Protein AF-A0A1E3IQL4-F1 (afdb_monomer)

Organism: NCBI:txid1295528

Sequence (149 aa):
MRPSTSYDANGFAEYESAPEAIETWEKVAMIFAGPLAALQGKIVPKCFGAGSGVMYASRERGRRDVYLWVLERVDDDVVANRY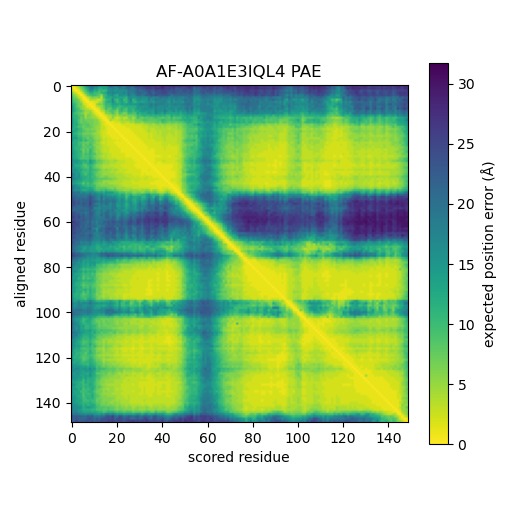LFRSLHNVRVLHYRHLLCYHVSRRADGNLCLVDFEEARFVPPGEDGDEDLEMEMRDLESTLGLEGR

pLDDT: mean 71.63, std 20.53, range [26.75, 95.81]

Structure (mmCIF, N/CA/C/O backbone):
data_AF-A0A1E3IQL4-F1
#
_entry.id   AF-A0A1E3IQL4-F1
#
loop_
_atom_site.group_PDB
_atom_site.id
_atom_site.type_symbol
_atom_site.label_atom_id
_atom_site.label_alt_id
_atom_site.label_comp_id
_atom_site.label_asym_id
_atom_site.label_entity_id
_atom_site.label_seq_id
_atom_site.pdbx_PDB_ins_code
_atom_site.Cartn_x
_atom_site.Cartn_y
_atom_site.Cartn_z
_atom_site.occupancy
_atom_site.B_iso_or_equiv
_atom_site.auth_seq_id
_atom_site.auth_comp_id
_atom_site.auth_asym_id
_atom_site.auth_atom_id
_atom_site.pdbx_PDB_model_num
ATOM 1 N N . MET A 1 1 ? 17.192 12.719 -9.010 1.00 26.75 1 MET A N 1
ATOM 2 C CA . MET A 1 1 ? 16.262 13.342 -9.973 1.00 26.75 1 MET A CA 1
ATOM 3 C C . MET A 1 1 ? 14.893 12.791 -9.607 1.00 26.75 1 MET A C 1
ATOM 5 O O . MET A 1 1 ? 14.798 11.578 -9.482 1.00 26.75 1 MET A O 1
ATOM 9 N N . ARG A 1 2 ? 13.929 13.639 -9.226 1.00 33.44 2 ARG A N 1
ATOM 10 C CA . ARG A 1 2 ? 12.571 13.165 -8.904 1.00 33.44 2 ARG A CA 1
ATOM 11 C C . ARG A 1 2 ? 11.912 12.753 -10.227 1.00 33.44 2 ARG A C 1
ATOM 13 O O . ARG A 1 2 ? 12.066 13.538 -11.162 1.00 33.44 2 ARG A O 1
ATOM 20 N N . PRO A 1 3 ? 11.237 11.596 -10.322 1.00 37.03 3 PRO A N 1
ATOM 21 C CA . PRO A 1 3 ? 10.277 11.392 -11.397 1.00 37.03 3 PRO A CA 1
ATOM 22 C C . PRO A 1 3 ? 9.241 12.516 -11.270 1.00 37.03 3 PRO A C 1
ATOM 24 O O . PRO A 1 3 ? 8.712 12.749 -10.181 1.00 37.03 3 PRO A O 1
ATOM 27 N N . SER A 1 4 ? 9.053 13.313 -12.313 1.00 36.28 4 SER A N 1
ATOM 28 C CA . SER A 1 4 ? 8.049 14.377 -12.348 1.00 36.28 4 SER A CA 1
ATOM 29 C C . SER A 1 4 ? 6.721 13.741 -12.730 1.00 36.28 4 SER A C 1
ATOM 31 O O . SER A 1 4 ? 6.263 13.827 -13.862 1.00 36.28 4 SER A O 1
ATOM 33 N N . THR A 1 5 ? 6.089 13.067 -11.777 1.00 46.62 5 THR A N 1
ATOM 34 C CA . THR A 1 5 ? 4.769 12.488 -12.009 1.00 46.62 5 THR A CA 1
ATOM 35 C C . THR A 1 5 ? 3.750 13.630 -12.036 1.00 46.62 5 THR A C 1
ATOM 37 O O . THR A 1 5 ? 3.338 14.140 -10.993 1.00 46.62 5 THR A O 1
ATOM 40 N N . SER A 1 6 ? 3.389 14.113 -13.229 1.00 48.41 6 SER A N 1
ATOM 41 C CA . SER A 1 6 ? 2.174 14.911 -13.407 1.00 48.41 6 SER A CA 1
ATOM 42 C C . SER A 1 6 ? 0.986 13.970 -13.526 1.00 48.41 6 SER A C 1
ATOM 44 O O . SER A 1 6 ? 1.073 12.915 -14.14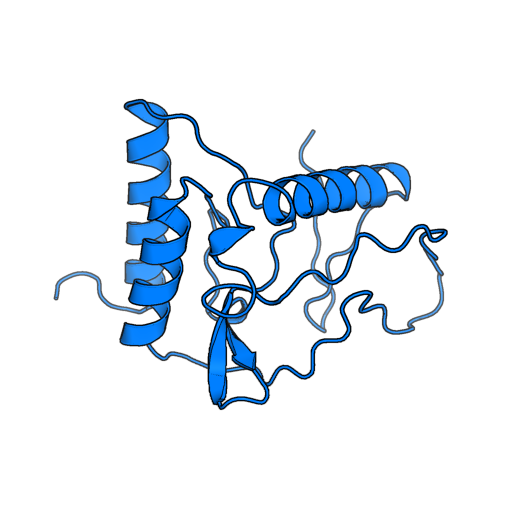8 1.00 48.41 6 SER A O 1
ATOM 46 N N . TYR A 1 7 ? -0.130 14.349 -12.915 1.00 47.28 7 TYR A N 1
ATOM 47 C CA . TYR A 1 7 ? -1.389 13.642 -13.096 1.00 47.28 7 TYR A CA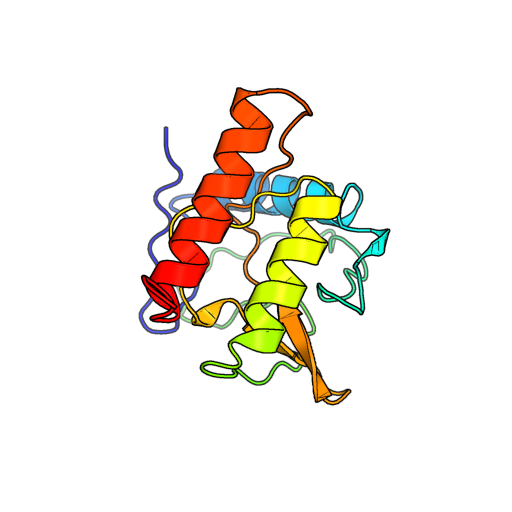 1
ATOM 48 C C . TYR A 1 7 ? -2.189 14.352 -14.185 1.00 47.28 7 TYR A C 1
ATOM 50 O O . TYR A 1 7 ? -2.334 15.579 -14.147 1.00 47.28 7 TYR A O 1
ATOM 58 N N . ASP A 1 8 ? -2.701 13.603 -15.161 1.00 48.56 8 ASP A N 1
ATOM 59 C CA . ASP A 1 8 ? -3.609 14.172 -16.154 1.00 48.56 8 ASP A CA 1
ATOM 60 C C . ASP A 1 8 ? -4.956 14.563 -15.505 1.00 48.56 8 ASP A C 1
ATOM 62 O O . ASP A 1 8 ? -5.240 14.267 -14.342 1.00 48.56 8 ASP A O 1
ATOM 66 N N . ALA A 1 9 ? -5.835 15.226 -16.263 1.00 39.31 9 ALA A N 1
ATOM 67 C CA . ALA A 1 9 ? -7.154 15.638 -15.767 1.00 39.31 9 ALA A CA 1
ATOM 68 C C . ALA A 1 9 ? -8.059 14.467 -15.318 1.00 39.31 9 ALA A C 1
ATOM 70 O O . ALA A 1 9 ? -9.121 14.706 -14.744 1.00 39.31 9 ALA A O 1
ATOM 71 N N . ASN A 1 10 ? -7.663 13.222 -15.590 1.00 40.00 10 ASN A N 1
ATOM 72 C CA . ASN A 1 10 ? -8.367 12.008 -15.201 1.00 40.00 10 ASN A CA 1
ATOM 73 C C . ASN A 1 10 ? -7.664 11.262 -14.050 1.00 40.00 10 ASN A C 1
ATOM 75 O O . ASN A 1 10 ? -8.161 10.218 -13.635 1.00 40.00 10 ASN A O 1
ATOM 79 N N . GLY A 1 11 ? -6.553 11.793 -13.524 1.00 42.84 11 GLY A N 1
ATOM 80 C CA . GLY A 1 11 ? -5.797 11.202 -12.422 1.00 42.84 11 GLY A CA 1
ATOM 81 C C . GLY A 1 11 ? -4.784 10.135 -12.841 1.00 42.84 11 GLY A C 1
ATOM 82 O O . GLY A 1 11 ? -4.360 9.368 -11.987 1.00 42.84 11 GLY A O 1
ATOM 83 N N . PHE A 1 12 ? -4.386 10.061 -14.116 1.00 51.44 12 PHE A N 1
ATOM 84 C CA . PHE A 1 12 ? -3.355 9.114 -14.559 1.00 51.44 12 PHE A CA 1
ATOM 85 C C . PHE A 1 12 ? -1.950 9.696 -14.424 1.00 51.44 12 PHE A C 1
ATOM 87 O O . PHE A 1 12 ? -1.718 10.838 -14.817 1.00 51.44 12 PHE A O 1
ATOM 94 N N . ALA A 1 13 ? -1.012 8.876 -13.944 1.00 53.88 13 ALA A N 1
ATOM 95 C CA . ALA A 1 13 ? 0.405 9.209 -13.889 1.00 53.88 13 ALA A CA 1
ATOM 96 C C . ALA A 1 13 ? 1.000 9.354 -15.301 1.00 53.88 13 ALA A C 1
ATOM 98 O O . ALA A 1 13 ? 0.980 8.423 -16.114 1.00 53.88 13 ALA A O 1
ATOM 99 N N . GLU A 1 14 ? 1.556 10.527 -15.584 1.00 57.41 14 GLU A N 1
ATOM 100 C CA . GLU A 1 14 ? 2.369 10.790 -16.763 1.00 57.41 14 GLU A CA 1
ATOM 101 C C . GLU A 1 14 ? 3.852 10.608 -16.415 1.00 57.41 14 GLU A C 1
ATOM 103 O O . GLU A 1 14 ? 4.327 11.073 -15.381 1.00 57.41 14 GLU A O 1
ATOM 108 N N . TYR A 1 15 ? 4.582 9.933 -17.304 1.00 64.88 15 TYR A N 1
ATOM 109 C CA . TYR A 1 15 ? 6.033 9.769 -17.218 1.00 64.88 15 TYR A CA 1
ATOM 110 C C . TYR A 1 15 ? 6.690 10.492 -18.390 1.00 64.88 15 TYR A C 1
ATOM 112 O O . TYR A 1 15 ? 6.202 10.413 -19.524 1.00 64.88 15 TYR A O 1
ATOM 120 N N . GLU A 1 16 ? 7.823 11.150 -18.149 1.00 65.62 16 GLU A N 1
ATOM 121 C CA . GLU A 1 16 ? 8.549 11.889 -19.186 1.00 65.62 16 GLU A CA 1
ATOM 122 C C . GLU A 1 16 ? 9.191 10.940 -20.207 1.00 65.62 16 GLU A C 1
ATOM 124 O O . GLU A 1 16 ? 9.434 11.316 -21.360 1.00 65.62 16 GLU A O 1
ATOM 129 N N . SER A 1 17 ? 9.467 9.693 -19.807 1.00 69.31 17 SER A N 1
ATOM 130 C CA . SER A 1 17 ? 10.122 8.708 -20.665 1.00 69.31 17 SER A CA 1
ATOM 131 C C . SER A 1 17 ? 9.696 7.258 -20.400 1.00 69.31 17 SER A C 1
ATOM 133 O O . SER A 1 17 ? 9.272 6.884 -19.310 1.00 69.31 17 SER A O 1
ATOM 135 N N . ALA A 1 18 ? 9.857 6.395 -21.410 1.00 69.69 18 ALA A N 1
ATOM 136 C CA . ALA A 1 18 ? 9.602 4.960 -21.262 1.00 69.69 18 ALA A CA 1
ATOM 137 C C . ALA A 1 18 ? 10.521 4.267 -20.227 1.00 69.69 18 ALA A C 1
ATOM 139 O O . ALA A 1 18 ? 10.009 3.437 -19.480 1.00 69.69 18 ALA A O 1
ATOM 140 N N . PRO A 1 19 ? 11.833 4.580 -20.126 1.00 75.31 19 PRO A N 1
ATOM 141 C CA . PRO A 1 19 ? 12.680 4.033 -19.063 1.00 75.31 19 PRO A CA 1
ATOM 142 C C . PRO A 1 19 ? 12.186 4.362 -17.651 1.00 75.31 19 PRO A C 1
ATOM 144 O O . PRO A 1 19 ? 12.177 3.484 -16.797 1.00 75.31 19 PRO A O 1
ATOM 147 N N . GLU A 1 20 ? 11.728 5.593 -17.419 1.00 71.75 20 GLU A N 1
ATOM 148 C CA . GLU A 1 20 ? 11.168 6.023 -16.131 1.00 71.75 20 GLU A CA 1
ATOM 149 C C . GLU A 1 20 ? 9.884 5.256 -15.777 1.00 71.75 20 GLU A C 1
ATOM 151 O O . GLU A 1 20 ? 9.718 4.798 -14.644 1.00 71.75 20 GLU A O 1
ATOM 156 N N . ALA A 1 21 ? 9.003 5.055 -16.761 1.00 71.25 21 ALA A N 1
ATOM 157 C CA . ALA A 1 21 ? 7.795 4.254 -16.587 1.00 71.25 21 ALA A CA 1
ATOM 158 C C . ALA A 1 21 ? 8.122 2.785 -16.260 1.00 71.25 21 ALA A C 1
ATOM 160 O O . ALA A 1 21 ? 7.502 2.193 -15.379 1.00 71.25 21 ALA A O 1
ATOM 161 N N . ILE A 1 22 ? 9.120 2.200 -16.938 1.00 74.19 22 ILE A N 1
ATOM 162 C CA . ILE A 1 22 ? 9.580 0.827 -16.675 1.00 74.19 22 ILE A CA 1
ATOM 163 C C . ILE A 1 22 ? 10.155 0.719 -15.263 1.00 74.19 22 ILE A C 1
ATOM 165 O O . ILE A 1 22 ? 9.738 -0.161 -14.516 1.00 74.19 22 ILE A O 1
ATOM 169 N N . GLU A 1 23 ? 11.056 1.622 -14.874 1.00 78.88 23 GLU A N 1
ATOM 170 C CA . GLU A 1 23 ? 11.670 1.614 -13.543 1.00 78.88 23 GLU A CA 1
ATOM 171 C C . GLU A 1 23 ? 10.612 1.746 -12.437 1.00 78.88 23 GLU A C 1
ATOM 173 O O . GLU A 1 23 ? 10.657 1.032 -11.434 1.00 78.88 23 GLU A O 1
ATOM 178 N N . THR A 1 24 ? 9.637 2.638 -12.622 1.00 76.38 24 THR A N 1
ATOM 179 C CA . THR A 1 24 ? 8.533 2.814 -11.670 1.00 76.38 24 THR A CA 1
ATOM 180 C C . THR A 1 24 ? 7.691 1.547 -11.570 1.00 76.38 24 THR A C 1
ATOM 182 O O . THR A 1 24 ? 7.428 1.057 -10.474 1.00 76.38 24 THR A O 1
ATOM 185 N N . TRP A 1 25 ? 7.332 0.947 -12.703 1.00 77.00 25 TRP A N 1
ATOM 186 C CA . TRP A 1 25 ? 6.575 -0.299 -12.717 1.00 77.00 25 TRP A CA 1
ATOM 187 C C . TRP A 1 25 ? 7.333 -1.467 -12.073 1.00 77.00 25 TRP A C 1
ATOM 189 O O . TRP A 1 25 ? 6.745 -2.222 -11.302 1.00 77.00 25 TRP A O 1
ATOM 199 N N . GLU A 1 26 ? 8.636 -1.608 -12.330 1.00 79.56 26 GLU A N 1
ATOM 200 C CA . GLU A 1 26 ? 9.469 -2.641 -11.707 1.00 79.56 26 GLU A CA 1
ATOM 201 C C . GLU A 1 26 ? 9.522 -2.469 -10.183 1.00 79.56 26 GLU A C 1
ATOM 203 O O . GLU A 1 26 ? 9.392 -3.452 -9.448 1.00 79.56 26 GLU A O 1
ATOM 208 N N . LYS A 1 27 ? 9.628 -1.226 -9.689 1.00 82.62 27 LYS A N 1
ATOM 209 C CA . LYS A 1 27 ? 9.546 -0.922 -8.250 1.00 82.62 27 LYS A CA 1
ATOM 210 C C . LYS A 1 27 ? 8.209 -1.362 -7.659 1.00 82.62 27 LYS A C 1
ATOM 212 O O . LYS A 1 27 ? 8.200 -2.078 -6.655 1.00 82.62 27 LYS A O 1
ATOM 217 N N . VAL A 1 28 ? 7.094 -1.004 -8.298 1.00 82.56 28 VAL A N 1
ATOM 218 C CA . VAL A 1 28 ? 5.751 -1.413 -7.857 1.00 82.56 28 VAL A CA 1
ATOM 219 C C . VAL A 1 28 ? 5.628 -2.938 -7.852 1.00 82.56 28 VAL A C 1
ATOM 221 O O . VAL A 1 28 ? 5.204 -3.525 -6.855 1.00 82.56 28 VAL A O 1
ATOM 224 N N . ALA A 1 29 ? 6.064 -3.606 -8.922 1.00 81.75 29 ALA A N 1
ATOM 225 C CA . ALA A 1 29 ? 6.025 -5.061 -9.030 1.00 81.75 29 ALA A CA 1
ATOM 226 C C . ALA A 1 29 ? 6.814 -5.746 -7.900 1.00 81.75 29 ALA A C 1
ATOM 228 O O . ALA A 1 29 ? 6.321 -6.709 -7.306 1.00 81.75 29 ALA A O 1
ATOM 229 N N . MET A 1 30 ? 7.993 -5.225 -7.547 1.00 85.50 30 MET A N 1
ATOM 230 C CA . MET A 1 30 ? 8.806 -5.739 -6.439 1.00 85.50 30 MET A CA 1
ATOM 231 C C . MET A 1 30 ? 8.123 -5.571 -5.079 1.00 85.50 30 MET A C 1
ATOM 233 O O . MET A 1 30 ? 8.178 -6.478 -4.246 1.00 85.50 30 MET A O 1
ATOM 237 N N . ILE A 1 31 ? 7.436 -4.452 -4.855 1.00 87.25 31 ILE A N 1
ATOM 238 C CA . ILE A 1 31 ? 6.674 -4.218 -3.623 1.00 87.25 31 ILE A CA 1
ATOM 239 C C . ILE A 1 31 ? 5.483 -5.189 -3.529 1.00 87.25 31 ILE A C 1
ATOM 241 O O . ILE A 1 31 ? 5.246 -5.779 -2.470 1.00 87.25 31 ILE A O 1
ATOM 245 N N . PHE A 1 32 ? 4.781 -5.431 -4.644 1.00 86.06 32 PHE A N 1
ATOM 246 C CA . PHE A 1 32 ? 3.679 -6.396 -4.726 1.00 86.06 32 PHE A CA 1
ATOM 247 C C . PHE A 1 32 ? 4.120 -7.850 -4.530 1.00 86.06 32 PHE A C 1
ATOM 249 O O . PHE A 1 32 ? 3.413 -8.616 -3.870 1.00 86.06 32 PHE A O 1
ATOM 256 N N . ALA A 1 33 ? 5.269 -8.229 -5.090 1.00 84.81 33 ALA A N 1
ATOM 257 C CA . ALA A 1 33 ? 5.848 -9.562 -4.941 1.00 84.81 33 ALA A CA 1
ATOM 258 C C . ALA A 1 33 ? 6.500 -9.787 -3.564 1.00 84.81 33 ALA A C 1
ATOM 260 O O . ALA A 1 33 ? 6.651 -10.932 -3.141 1.00 84.81 33 ALA A O 1
ATOM 261 N N . GLY A 1 34 ? 6.887 -8.712 -2.873 1.00 89.25 34 GLY A N 1
ATOM 262 C CA . GLY A 1 34 ? 7.530 -8.750 -1.565 1.00 89.25 34 GLY A CA 1
ATOM 263 C C . GLY A 1 34 ? 6.584 -8.326 -0.433 1.00 89.25 34 GLY A C 1
ATOM 264 O O . GLY A 1 34 ? 5.673 -9.087 -0.099 1.00 89.25 34 GLY A O 1
ATOM 265 N N . PRO A 1 35 ? 6.784 -7.147 0.190 1.00 92.31 35 PRO A N 1
ATOM 266 C CA . PRO A 1 35 ? 6.055 -6.734 1.394 1.00 92.31 35 PRO A CA 1
ATOM 267 C C . PRO A 1 35 ? 4.524 -6.814 1.303 1.00 92.31 35 PRO A C 1
ATOM 269 O O . PRO A 1 35 ? 3.868 -7.167 2.283 1.00 92.31 35 PRO A O 1
ATOM 272 N N . LEU A 1 36 ? 3.932 -6.542 0.135 1.00 90.25 36 LEU A N 1
ATOM 273 C CA . LEU A 1 36 ? 2.474 -6.573 -0.021 1.00 90.25 36 LEU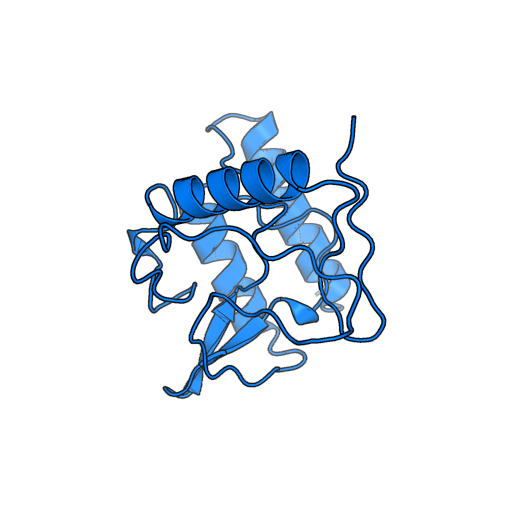 A CA 1
ATOM 274 C C . LEU A 1 36 ? 1.907 -7.959 -0.324 1.00 90.25 36 LEU A C 1
ATOM 276 O O . LEU A 1 36 ? 0.685 -8.104 -0.357 1.00 90.25 36 LEU A O 1
ATOM 280 N N . ALA A 1 37 ? 2.737 -8.985 -0.530 1.00 89.62 37 ALA A N 1
ATOM 281 C CA . ALA A 1 37 ? 2.272 -10.306 -0.955 1.00 89.62 37 ALA A CA 1
ATOM 282 C C . ALA A 1 37 ? 1.179 -10.872 -0.025 1.00 89.62 37 ALA A C 1
ATOM 284 O O . ALA A 1 37 ? 0.174 -11.406 -0.492 1.00 89.62 37 ALA A O 1
ATOM 285 N N . ALA A 1 38 ? 1.320 -10.680 1.292 1.00 90.81 38 ALA A N 1
ATOM 286 C CA . ALA A 1 38 ? 0.347 -11.131 2.293 1.00 90.81 38 ALA A CA 1
ATOM 287 C C . ALA A 1 38 ? -0.942 -10.281 2.357 1.00 90.81 38 ALA A C 1
ATOM 289 O O . ALA A 1 38 ? -1.947 -10.708 2.937 1.00 90.81 38 ALA A O 1
ATOM 290 N N . LEU A 1 39 ? -0.915 -9.080 1.778 1.00 91.50 39 LEU A N 1
ATOM 291 C CA . LEU A 1 39 ? -2.004 -8.103 1.791 1.00 91.50 39 LEU A CA 1
ATOM 292 C C . LEU A 1 39 ? -2.868 -8.141 0.523 1.00 91.50 39 LEU A C 1
ATOM 294 O O . LEU A 1 39 ? -3.961 -7.562 0.502 1.00 91.50 39 LEU A O 1
ATOM 298 N N . GLN A 1 40 ? -2.401 -8.837 -0.513 1.00 86.31 40 GLN A N 1
ATOM 299 C CA . GLN A 1 40 ? -3.095 -8.988 -1.785 1.00 86.31 40 GLN A CA 1
ATOM 300 C C . GLN A 1 40 ? -4.473 -9.648 -1.632 1.00 86.31 40 GLN A C 1
ATOM 302 O O . GLN A 1 40 ? -4.637 -10.709 -1.027 1.00 86.31 40 GLN A O 1
ATOM 307 N N . GLY A 1 41 ? -5.495 -9.019 -2.213 1.00 81.75 41 GLY A N 1
ATOM 308 C CA . GLY A 1 41 ? -6.890 -9.436 -2.075 1.00 81.75 41 GLY A CA 1
ATOM 309 C C . GLY A 1 41 ? -7.514 -9.086 -0.724 1.00 81.75 41 GLY A C 1
ATOM 310 O O . GLY A 1 41 ? -8.625 -9.535 -0.438 1.00 81.75 41 GLY A O 1
ATOM 311 N N . LYS A 1 42 ? -6.845 -8.266 0.099 1.00 87.75 42 LYS A N 1
ATOM 312 C CA . LYS A 1 42 ? -7.377 -7.729 1.363 1.00 87.75 42 LYS A CA 1
ATOM 313 C C . LYS A 1 42 ? -7.220 -6.216 1.418 1.00 87.75 42 LYS A C 1
ATOM 315 O O . LYS A 1 42 ? -8.199 -5.527 1.183 1.00 87.75 42 LYS A O 1
ATOM 320 N N . ILE A 1 43 ? -6.000 -5.741 1.648 1.00 89.94 43 ILE A N 1
ATOM 321 C CA . ILE A 1 43 ? -5.669 -4.317 1.798 1.00 89.94 43 ILE A CA 1
ATOM 322 C C . ILE A 1 43 ? -5.280 -3.713 0.456 1.00 89.94 43 ILE A C 1
ATOM 324 O O . ILE A 1 43 ? -5.558 -2.549 0.209 1.00 89.94 43 ILE A O 1
ATOM 328 N N . VAL A 1 44 ? -4.688 -4.520 -0.424 1.00 86.56 44 VAL A N 1
ATOM 329 C CA . VAL A 1 44 ? -4.349 -4.137 -1.797 1.00 86.56 44 VAL A CA 1
ATOM 330 C C . VAL A 1 44 ? -4.973 -5.133 -2.777 1.00 86.56 44 VAL A C 1
ATOM 332 O O . VAL A 1 44 ? -5.311 -6.258 -2.380 1.00 86.56 44 VAL A O 1
ATOM 335 N N . PRO A 1 45 ? -5.158 -4.772 -4.052 1.00 80.75 45 PRO A N 1
ATOM 336 C CA . PRO A 1 45 ? -5.609 -5.710 -5.072 1.00 80.75 45 PRO A CA 1
ATOM 337 C C . PRO A 1 45 ? -4.655 -6.911 -5.275 1.00 80.75 45 PRO A C 1
ATOM 339 O O . PRO A 1 45 ? -3.492 -6.879 -4.879 1.00 80.75 45 PRO A O 1
ATOM 342 N N . LYS A 1 46 ? -5.135 -8.011 -5.872 1.00 75.44 46 LYS A N 1
ATOM 343 C CA . LYS A 1 46 ? -4.303 -9.200 -6.180 1.00 75.44 46 LYS A CA 1
ATOM 344 C C . LYS A 1 46 ? -3.453 -9.031 -7.447 1.00 75.44 46 LYS A C 1
ATOM 346 O O . LYS A 1 46 ? -3.923 -9.260 -8.550 1.00 75.44 46 LYS A O 1
ATOM 351 N N . CYS A 1 47 ? -2.169 -8.744 -7.355 1.00 70.56 47 CYS A N 1
ATOM 352 C CA . CYS A 1 47 ? -1.335 -8.776 -8.554 1.00 70.56 47 CYS A CA 1
ATOM 353 C C . CYS A 1 47 ? -1.267 -10.209 -9.137 1.00 70.56 47 CYS A C 1
ATOM 355 O O . CYS A 1 47 ? -0.642 -11.097 -8.565 1.00 70.56 47 CYS A O 1
ATOM 357 N N . PHE A 1 48 ? -1.924 -10.447 -10.280 1.00 61.91 48 PHE A N 1
ATOM 358 C CA . PHE A 1 48 ? -1.941 -11.749 -10.970 1.00 61.91 48 PHE A CA 1
ATOM 359 C C . PHE A 1 48 ? -0.678 -12.011 -11.807 1.00 61.91 48 PHE A C 1
ATOM 361 O O . PHE A 1 48 ? -0.586 -13.023 -12.500 1.00 61.91 48 PHE A O 1
ATOM 368 N N . GLY A 1 49 ? 0.294 -11.106 -11.733 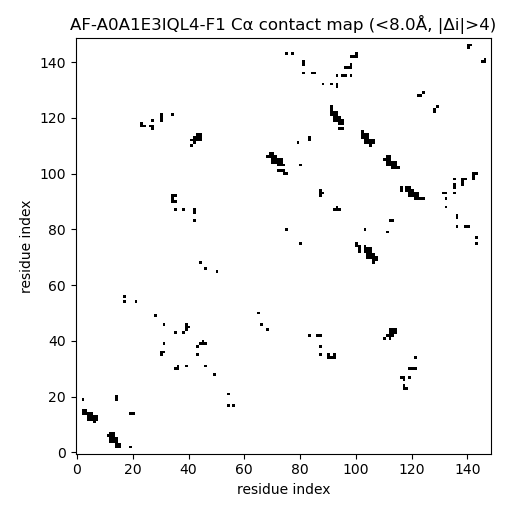1.00 52.09 49 GLY A N 1
ATOM 369 C CA . GLY A 1 49 ? 1.556 -11.173 -12.446 1.00 52.09 49 GLY A CA 1
ATOM 370 C C . GLY A 1 49 ? 1.938 -9.815 -13.016 1.00 52.09 49 GLY A C 1
ATOM 371 O O . GLY A 1 49 ? 1.088 -8.993 -13.354 1.00 52.09 49 GLY A O 1
ATOM 372 N N . ALA A 1 50 ? 3.241 -9.605 -13.143 1.00 51.78 50 ALA A N 1
ATOM 373 C CA . ALA A 1 50 ? 3.797 -8.522 -13.927 1.00 51.78 50 ALA A CA 1
ATOM 374 C C . ALA A 1 50 ? 3.688 -8.965 -15.395 1.00 51.78 50 ALA A C 1
ATOM 376 O O . ALA A 1 50 ? 4.404 -9.871 -15.822 1.00 51.78 50 ALA A O 1
ATOM 377 N N . GLY A 1 51 ? 2.720 -8.435 -16.147 1.00 44.16 51 GLY A N 1
ATOM 378 C CA . GLY A 1 51 ? 2.588 -8.789 -17.559 1.00 44.16 51 GLY A CA 1
ATOM 379 C C . GLY A 1 51 ? 3.905 -8.506 -18.284 1.00 44.16 51 GLY A C 1
ATOM 380 O O . GLY A 1 51 ? 4.338 -7.360 -18.331 1.00 44.16 51 GLY A O 1
ATOM 381 N N . SER A 1 52 ? 4.555 -9.530 -18.846 1.00 35.81 52 SER A N 1
ATOM 382 C CA . SER A 1 52 ? 5.686 -9.334 -19.754 1.00 35.81 52 SER A CA 1
ATOM 383 C C . SER A 1 52 ? 5.136 -8.753 -21.057 1.00 35.81 52 SER A C 1
ATOM 385 O O . SER A 1 52 ? 4.663 -9.487 -21.927 1.00 35.81 52 SER A O 1
ATOM 387 N N . GLY A 1 53 ? 5.115 -7.430 -21.165 1.00 36.72 53 GLY A N 1
ATOM 388 C CA . GLY A 1 53 ? 4.554 -6.722 -22.306 1.00 36.72 53 GLY A CA 1
ATOM 389 C C . GLY A 1 53 ? 5.297 -5.423 -22.573 1.00 36.72 53 GLY A C 1
ATOM 390 O O . GLY A 1 53 ? 5.816 -4.783 -21.664 1.00 36.72 53 GLY A O 1
ATOM 391 N N . VAL A 1 54 ? 5.357 -5.039 -23.845 1.00 33.16 54 VAL A N 1
ATOM 392 C CA . VAL A 1 54 ? 5.895 -3.746 -24.273 1.00 33.16 54 VAL A CA 1
ATOM 393 C C . VAL A 1 54 ? 4.978 -2.642 -23.740 1.00 33.16 54 VAL A C 1
ATOM 395 O O . VAL A 1 54 ? 3.786 -2.617 -24.051 1.00 33.16 54 VAL A O 1
ATOM 398 N N . MET A 1 55 ? 5.524 -1.720 -22.942 1.00 34.59 55 MET A N 1
ATOM 399 C CA . MET A 1 55 ? 4.793 -0.536 -22.494 1.00 34.59 55 MET A CA 1
ATOM 400 C C . MET A 1 55 ? 4.638 0.463 -23.652 1.00 34.59 55 MET A C 1
ATOM 402 O O . MET A 1 55 ? 5.496 1.282 -23.959 1.00 34.59 55 MET A O 1
ATOM 406 N N . TYR A 1 56 ? 3.473 0.368 -24.276 1.00 29.34 56 TYR A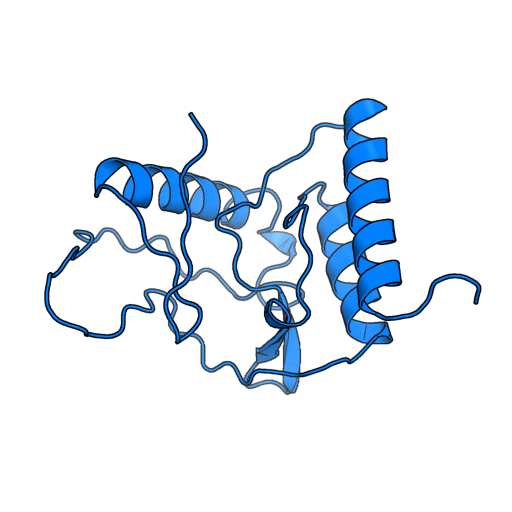 N 1
ATOM 407 C CA . TYR A 1 56 ? 2.781 1.284 -25.174 1.00 29.34 56 TYR A CA 1
ATOM 408 C C . TYR A 1 56 ? 3.164 2.754 -25.461 1.00 29.34 56 TYR A C 1
ATOM 410 O O . TYR A 1 56 ? 2.519 3.245 -26.357 1.00 29.34 56 TYR A O 1
ATOM 418 N N . ALA A 1 57 ? 3.911 3.574 -24.697 1.00 31.88 57 ALA A N 1
ATOM 419 C CA . ALA A 1 57 ? 3.771 5.075 -24.662 1.00 31.88 57 ALA A CA 1
ATOM 420 C C . ALA A 1 57 ? 3.220 5.750 -25.965 1.00 31.88 57 ALA A C 1
ATOM 422 O O . ALA A 1 57 ? 3.984 6.042 -26.882 1.00 31.88 57 ALA A O 1
ATOM 423 N N . SER A 1 58 ? 1.886 5.918 -26.114 1.00 30.83 58 SER A N 1
ATOM 424 C CA . SER A 1 58 ? 1.289 6.412 -27.373 1.00 30.83 58 SER A CA 1
ATOM 425 C C . SER A 1 58 ? 0.822 7.841 -27.205 1.00 30.83 58 SER A C 1
ATOM 427 O O . SER A 1 58 ? 0.114 8.156 -26.257 1.00 30.83 58 SER A O 1
ATOM 429 N N . ARG A 1 59 ? 1.144 8.670 -28.199 1.00 32.06 59 ARG A N 1
ATOM 430 C CA . ARG A 1 59 ? 0.669 10.053 -28.374 1.00 32.06 59 ARG A CA 1
ATOM 431 C C . ARG A 1 59 ? -0.850 10.198 -28.543 1.00 32.06 59 ARG A C 1
ATOM 433 O O . ARG A 1 59 ? -1.340 11.316 -28.662 1.00 32.06 59 ARG A O 1
ATOM 440 N N . GLU A 1 60 ? -1.588 9.097 -28.576 1.00 30.70 60 GLU A N 1
ATOM 441 C CA . GLU A 1 60 ? -3.041 9.085 -28.690 1.00 30.70 60 GLU A CA 1
ATOM 442 C C . GLU A 1 60 ? -3.659 8.778 -27.327 1.00 30.70 60 GLU A C 1
ATOM 444 O O . GLU A 1 60 ? -3.351 7.755 -26.713 1.00 30.70 60 GLU A O 1
ATOM 449 N N . ARG A 1 61 ? -4.515 9.701 -26.868 1.00 35.91 61 ARG A N 1
ATOM 450 C CA . ARG A 1 61 ? -5.370 9.596 -25.679 1.00 35.91 61 ARG A CA 1
ATOM 451 C C . ARG A 1 61 ? -6.129 8.267 -25.697 1.00 35.91 61 ARG A C 1
ATOM 453 O O . ARG A 1 61 ? -7.179 8.155 -26.325 1.00 35.91 61 ARG A O 1
ATOM 460 N N . GLY A 1 62 ? -5.600 7.271 -25.002 1.00 31.97 62 GLY A N 1
ATOM 461 C CA . GLY A 1 62 ? -6.196 5.950 -24.891 1.00 31.97 62 GLY A CA 1
ATOM 462 C C . GLY A 1 62 ? -5.762 5.296 -23.590 1.00 31.97 62 GLY A C 1
ATOM 463 O O . GLY A 1 62 ? -4.574 5.055 -23.395 1.00 31.97 62 GLY A O 1
ATOM 464 N N . ARG A 1 63 ? -6.755 5.054 -22.723 1.00 33.78 63 ARG A N 1
ATOM 465 C CA . ARG A 1 63 ? -6.716 4.316 -21.448 1.00 33.78 63 ARG A CA 1
ATOM 466 C C . ARG A 1 63 ? -5.612 3.264 -21.379 1.00 33.78 63 ARG A C 1
ATOM 468 O O . ARG A 1 63 ? -5.534 2.402 -22.257 1.00 33.78 63 ARG A O 1
ATOM 475 N N . ARG A 1 64 ? -4.854 3.263 -20.281 1.00 37.56 64 ARG A N 1
ATOM 476 C CA . ARG A 1 64 ? -3.960 2.158 -19.930 1.00 37.56 64 ARG A CA 1
ATOM 477 C C . ARG A 1 64 ? -4.025 1.842 -18.454 1.00 37.56 64 ARG A C 1
ATOM 479 O O . ARG A 1 64 ? -3.171 2.254 -17.686 1.00 37.56 64 ARG A O 1
ATOM 486 N N . ASP A 1 65 ? -4.991 1.002 -18.130 1.00 36.00 65 ASP A N 1
ATOM 487 C CA . ASP A 1 65 ? -4.920 0.172 -16.943 1.00 36.00 65 ASP A CA 1
ATOM 488 C C . ASP A 1 65 ? -4.334 -1.167 -17.401 1.00 36.00 65 ASP A C 1
ATOM 490 O O . ASP A 1 65 ? -5.010 -1.949 -18.072 1.00 36.00 65 ASP A O 1
ATOM 494 N N . VAL A 1 66 ? -3.075 -1.461 -17.063 1.00 35.62 66 VAL A N 1
ATOM 495 C CA . VAL A 1 66 ? -2.645 -2.869 -16.975 1.00 35.62 66 VAL A CA 1
ATOM 496 C C . VAL A 1 66 ? -2.746 -3.295 -15.524 1.00 35.62 66 VAL A C 1
ATOM 498 O O . VAL A 1 66 ? -1.807 -3.774 -14.903 1.00 35.62 66 VAL A O 1
ATOM 501 N N . TYR A 1 67 ? -3.955 -3.125 -15.009 1.00 44.34 67 TYR A N 1
ATOM 502 C CA . TYR A 1 67 ? -4.455 -3.877 -13.894 1.00 44.34 67 TYR A CA 1
ATOM 503 C C . TYR A 1 67 ? -5.934 -4.165 -14.170 1.00 44.34 67 TYR A C 1
ATOM 505 O O . TYR A 1 67 ? -6.739 -3.248 -14.304 1.00 44.34 67 TYR A O 1
ATOM 513 N N . LEU A 1 68 ? -6.306 -5.439 -14.316 1.00 39.66 68 LEU A N 1
ATOM 514 C CA . LEU A 1 68 ? -7.705 -5.849 -14.482 1.00 39.66 68 LEU A CA 1
ATOM 515 C C . LEU A 1 68 ? -8.434 -5.711 -13.134 1.00 39.66 68 LEU A C 1
ATOM 517 O O . LEU A 1 68 ? -8.733 -6.708 -12.479 1.00 39.66 68 LEU A O 1
ATOM 521 N N . TRP A 1 69 ? -8.692 -4.478 -12.698 1.00 53.09 69 TRP A N 1
ATOM 522 C CA . TRP A 1 69 ? -9.478 -4.196 -11.503 1.00 53.09 69 TRP A CA 1
ATOM 523 C C . TRP A 1 69 ? -10.790 -3.513 -11.869 1.00 53.09 69 TRP A C 1
ATOM 525 O O . TRP A 1 69 ? -10.804 -2.461 -12.498 1.00 53.09 69 TRP A O 1
ATOM 535 N N . VAL A 1 70 ? -11.911 -4.098 -11.443 1.00 52.38 70 VAL A N 1
ATOM 536 C CA . VAL A 1 70 ? -13.190 -3.381 -11.379 1.00 52.38 70 VAL A CA 1
ATOM 537 C C . VAL A 1 70 ? -13.236 -2.718 -10.011 1.00 52.38 70 VAL A C 1
ATOM 539 O O . VAL A 1 70 ? -13.502 -3.390 -9.010 1.00 52.38 70 VAL A O 1
ATOM 542 N N . LEU A 1 71 ? -12.894 -1.433 -9.977 1.00 60.56 71 LEU A N 1
ATOM 543 C CA . LEU A 1 71 ? -12.857 -0.626 -8.765 1.00 60.56 71 LEU A CA 1
ATOM 544 C C . LEU A 1 71 ? -13.845 0.524 -8.871 1.00 60.56 71 LEU A C 1
ATOM 546 O O . LEU A 1 71 ? -13.926 1.199 -9.895 1.00 60.56 71 LEU A O 1
ATOM 550 N N . GLU A 1 72 ? -14.583 0.737 -7.794 1.00 62.25 72 GLU A N 1
ATOM 551 C CA . GLU A 1 72 ? -15.393 1.929 -7.596 1.00 62.25 72 GLU A CA 1
ATOM 552 C C . GLU A 1 72 ? -14.640 2.861 -6.652 1.00 62.25 72 GLU A C 1
ATOM 554 O O . GLU A 1 72 ? -14.197 2.452 -5.579 1.00 62.25 72 GLU A O 1
ATOM 559 N N . ARG A 1 73 ? -14.484 4.122 -7.044 1.00 64.06 73 ARG A N 1
ATOM 560 C CA . ARG A 1 73 ? -13.885 5.136 -6.180 1.00 64.06 73 ARG A CA 1
ATOM 561 C C . ARG A 1 73 ? -14.806 5.417 -4.996 1.00 64.06 73 ARG A C 1
ATOM 563 O O . ARG A 1 73 ? -16.016 5.533 -5.177 1.00 64.06 73 ARG A O 1
ATOM 570 N N . VAL A 1 74 ? -14.237 5.532 -3.800 1.00 64.75 74 VAL A N 1
ATOM 571 C CA . VAL A 1 74 ? -15.002 5.828 -2.584 1.00 64.75 74 VAL A CA 1
ATOM 572 C C . VAL A 1 74 ? -14.391 7.020 -1.882 1.00 64.75 74 VAL A C 1
ATOM 574 O O . VAL A 1 74 ? -13.194 7.024 -1.622 1.00 64.75 74 VAL A O 1
ATOM 577 N N . ASP A 1 75 ? -15.235 7.984 -1.532 1.00 60.50 75 ASP A N 1
ATOM 578 C CA . ASP A 1 75 ? -14.833 9.120 -0.714 1.00 60.50 75 ASP A CA 1
ATOM 579 C C . ASP A 1 75 ? -15.027 8.794 0.785 1.00 60.50 75 ASP A C 1
ATOM 581 O O . ASP A 1 75 ? -16.041 8.224 1.197 1.00 60.50 75 ASP A O 1
ATOM 585 N N . ASP A 1 76 ? -14.022 9.152 1.586 1.00 62.06 76 ASP A N 1
ATOM 586 C CA . ASP A 1 76 ? -14.078 9.457 3.025 1.00 62.06 76 ASP A CA 1
ATOM 587 C C . ASP A 1 76 ? -14.690 8.433 4.009 1.00 62.06 76 ASP A C 1
ATOM 589 O O . ASP A 1 76 ? -15.350 8.803 4.983 1.00 62.06 76 ASP A O 1
ATOM 593 N N . ASP A 1 77 ? -14.379 7.136 3.880 1.00 75.75 77 ASP A N 1
ATOM 594 C CA . ASP A 1 77 ? -14.505 6.219 5.029 1.00 75.75 77 ASP A CA 1
ATOM 595 C C . ASP A 1 77 ? -13.268 6.330 5.933 1.00 75.75 77 ASP A C 1
ATOM 597 O O . ASP A 1 77 ? -12.262 5.638 5.753 1.00 75.75 77 ASP A O 1
ATOM 601 N N . VAL A 1 78 ? -13.339 7.229 6.914 1.00 79.06 78 VAL A N 1
ATOM 602 C CA . VAL A 1 78 ? -12.258 7.512 7.872 1.00 79.06 78 VAL A CA 1
ATOM 603 C C . VAL A 1 78 ? -11.743 6.253 8.580 1.00 79.06 78 VAL A C 1
ATOM 605 O O . VAL A 1 78 ? -10.534 6.082 8.763 1.00 79.06 78 VAL A O 1
ATOM 608 N N . VAL A 1 79 ? -12.649 5.370 9.011 1.00 82.56 79 VAL A N 1
ATOM 609 C CA . VAL A 1 79 ? -12.280 4.176 9.784 1.00 82.56 79 VAL A CA 1
ATOM 610 C C . VAL A 1 79 ? -11.557 3.186 8.882 1.00 82.56 79 VAL A C 1
ATOM 612 O O . VAL A 1 79 ? -10.511 2.652 9.266 1.00 82.56 79 VAL A O 1
ATOM 615 N N . ALA A 1 80 ? -12.074 2.981 7.672 1.00 83.38 80 ALA A N 1
ATOM 616 C CA . ALA A 1 80 ? -11.438 2.113 6.699 1.00 83.38 80 ALA A CA 1
ATOM 617 C C . ALA A 1 80 ? -10.077 2.654 6.249 1.00 83.38 80 ALA A C 1
ATOM 619 O O . ALA A 1 80 ? -9.122 1.885 6.203 1.00 83.38 80 ALA A O 1
ATOM 620 N N . ASN A 1 81 ? -9.950 3.962 6.003 1.00 85.06 81 ASN A N 1
ATOM 621 C CA . ASN A 1 81 ? -8.677 4.593 5.641 1.00 85.06 81 ASN A CA 1
ATOM 622 C C . ASN A 1 81 ? -7.596 4.307 6.694 1.00 85.06 81 ASN A C 1
ATOM 624 O O . ASN A 1 81 ? -6.553 3.739 6.371 1.00 85.06 81 ASN A O 1
ATOM 628 N N . ARG A 1 82 ? -7.867 4.588 7.978 1.00 87.25 82 ARG A N 1
ATOM 629 C CA . ARG A 1 82 ? -6.904 4.301 9.059 1.00 87.25 82 ARG A CA 1
ATOM 630 C C . ARG A 1 82 ? -6.549 2.818 9.135 1.00 87.25 82 ARG A C 1
ATOM 632 O O . ARG A 1 82 ? -5.395 2.477 9.378 1.00 87.25 82 ARG A O 1
ATOM 639 N N . TYR A 1 83 ? -7.524 1.928 8.947 1.00 90.81 83 TYR A N 1
ATOM 640 C CA . TYR A 1 83 ? -7.279 0.486 8.952 1.00 90.81 83 TYR A CA 1
ATOM 641 C C . TYR A 1 83 ? -6.375 0.041 7.792 1.00 90.81 83 TYR A C 1
ATOM 643 O O . TYR A 1 83 ? -5.448 -0.747 8.003 1.00 90.81 83 TYR A O 1
ATOM 651 N N . LEU A 1 84 ? -6.626 0.552 6.586 1.00 91.19 84 LEU A N 1
ATOM 652 C CA . LEU A 1 84 ? -5.857 0.233 5.388 1.00 91.19 84 LEU A CA 1
ATOM 653 C C . LEU A 1 84 ? -4.399 0.693 5.525 1.00 91.19 84 LEU A C 1
ATOM 655 O O . LEU A 1 84 ? -3.495 -0.129 5.366 1.00 91.19 84 LEU A O 1
ATOM 659 N N . PHE A 1 85 ? -4.170 1.952 5.909 1.00 91.38 85 PHE A N 1
ATOM 660 C CA . PHE A 1 85 ? -2.822 2.506 6.090 1.00 91.38 85 PHE A CA 1
ATOM 661 C C . PHE A 1 85 ? -2.056 1.834 7.230 1.00 91.38 85 PHE A C 1
ATOM 663 O O . PHE A 1 85 ? -0.914 1.430 7.044 1.00 91.38 85 PHE A O 1
ATOM 670 N N . ARG A 1 86 ? -2.695 1.565 8.375 1.00 92.81 86 ARG A N 1
ATOM 671 C CA . ARG A 1 86 ? -2.046 0.789 9.449 1.00 92.81 86 ARG A CA 1
ATOM 672 C C . ARG A 1 86 ? -1.641 -0.608 8.995 1.00 92.81 86 ARG A C 1
ATOM 674 O O . ARG A 1 86 ? -0.567 -1.091 9.343 1.00 92.81 86 ARG A O 1
ATOM 681 N N . SER A 1 87 ? -2.498 -1.277 8.225 1.00 94.75 87 SER A N 1
ATOM 682 C CA . SER A 1 87 ? -2.188 -2.610 7.703 1.00 94.75 87 SER A CA 1
ATOM 683 C C . SER A 1 87 ? -1.016 -2.577 6.721 1.00 94.75 87 SER A C 1
ATOM 685 O O . SER A 1 87 ? -0.219 -3.513 6.700 1.00 94.75 87 SER A O 1
ATOM 687 N N . LEU A 1 88 ? -0.891 -1.493 5.954 1.00 93.81 88 LEU A N 1
ATOM 688 C CA . LEU A 1 88 ? 0.245 -1.233 5.080 1.00 93.81 88 LEU A CA 1
ATOM 689 C C . LEU A 1 88 ? 1.541 -0.968 5.873 1.00 93.81 88 LEU A C 1
ATOM 691 O O . LEU A 1 88 ? 2.577 -1.574 5.599 1.00 93.81 88 LEU A O 1
ATOM 695 N N . HIS A 1 89 ? 1.479 -0.136 6.912 1.00 94.88 89 HIS A N 1
ATOM 696 C CA . HIS A 1 89 ? 2.629 0.178 7.769 1.00 94.88 89 HIS A CA 1
ATOM 697 C C . HIS A 1 89 ? 3.136 -1.033 8.551 1.00 94.88 89 HIS A C 1
ATOM 699 O O . HIS A 1 89 ? 4.338 -1.170 8.763 1.00 94.88 89 HIS A O 1
ATOM 705 N N . ASN A 1 90 ? 2.254 -1.974 8.900 1.00 95.69 90 ASN A N 1
ATOM 706 C CA . ASN A 1 90 ? 2.643 -3.235 9.538 1.00 95.69 90 ASN A CA 1
ATOM 707 C C . ASN A 1 90 ? 3.567 -4.100 8.664 1.00 95.69 90 ASN A C 1
ATOM 709 O O . ASN A 1 90 ? 4.327 -4.906 9.197 1.00 95.69 90 ASN A O 1
ATOM 713 N N . VAL A 1 91 ? 3.519 -3.943 7.335 1.00 95.81 91 VAL A N 1
ATOM 714 C CA . VAL A 1 91 ? 4.468 -4.580 6.401 1.00 95.81 91 VAL A CA 1
ATOM 715 C C . VAL A 1 91 ? 5.579 -3.625 5.953 1.00 95.81 91 VAL A C 1
ATOM 717 O O . VAL A 1 91 ? 6.332 -3.933 5.032 1.00 95.81 91 VAL A O 1
ATOM 720 N N . ARG A 1 92 ? 5.700 -2.481 6.635 1.00 95.19 92 ARG A N 1
ATOM 721 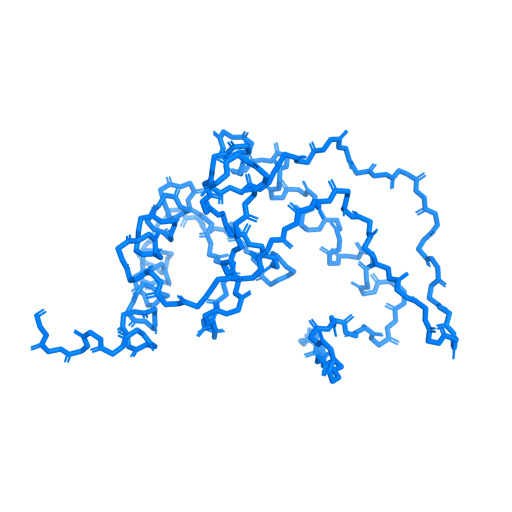C CA . ARG A 1 92 ? 6.707 -1.438 6.429 1.00 95.19 92 ARG A CA 1
ATOM 722 C C . ARG A 1 92 ? 6.763 -0.892 5.007 1.00 95.19 92 ARG A C 1
ATOM 724 O O . ARG A 1 92 ? 7.838 -0.680 4.446 1.00 95.19 92 ARG A O 1
ATOM 731 N N . VAL A 1 93 ? 5.593 -0.678 4.420 1.00 94.12 93 VAL A N 1
ATOM 732 C CA . VAL A 1 93 ? 5.464 0.046 3.157 1.00 94.12 93 VAL A CA 1
ATOM 733 C C . VAL A 1 93 ? 4.930 1.434 3.460 1.00 94.12 93 VAL A C 1
ATOM 735 O O . VAL A 1 93 ? 3.899 1.565 4.111 1.00 94.12 93 VAL A O 1
ATOM 738 N N . LEU A 1 94 ? 5.646 2.443 2.979 1.00 92.12 94 LEU A N 1
ATOM 739 C CA . LEU A 1 94 ? 5.168 3.815 2.883 1.00 92.12 94 LEU A CA 1
ATOM 740 C C . LEU A 1 94 ? 4.433 3.930 1.551 1.00 92.12 94 LEU A C 1
ATOM 742 O O . LEU A 1 94 ? 4.987 3.507 0.531 1.00 92.12 94 LEU A O 1
ATOM 746 N N . HIS A 1 95 ? 3.197 4.418 1.562 1.00 88.56 95 HIS A N 1
ATOM 747 C CA . HIS A 1 95 ? 2.386 4.558 0.352 1.00 88.56 95 HIS A CA 1
ATOM 748 C C . HIS A 1 95 ? 2.824 5.791 -0.432 1.00 88.56 95 HIS A C 1
ATOM 750 O O . HIS A 1 95 ? 3.301 5.670 -1.556 1.00 88.56 95 HIS A O 1
ATOM 756 N N . TYR A 1 96 ? 2.708 6.961 0.193 1.00 80.44 96 TYR A N 1
ATOM 757 C CA . TYR A 1 96 ? 3.059 8.254 -0.354 1.00 80.44 96 TYR A CA 1
ATOM 758 C C . TYR A 1 96 ? 3.004 9.362 0.713 1.00 80.44 96 TYR A C 1
ATOM 760 O O . TYR A 1 96 ? 2.191 9.340 1.629 1.00 80.44 96 TYR A O 1
ATOM 768 N N . ARG A 1 97 ? 3.824 10.408 0.567 1.00 64.31 97 ARG A N 1
ATOM 769 C CA . ARG A 1 97 ? 3.853 11.534 1.519 1.00 64.31 97 ARG A CA 1
ATOM 770 C C . ARG A 1 97 ? 2.709 12.543 1.330 1.00 64.31 97 ARG A C 1
ATOM 772 O O . ARG A 1 97 ? 2.440 13.316 2.238 1.00 64.31 97 ARG A O 1
ATOM 779 N N . HIS A 1 98 ? 2.036 12.574 0.177 1.00 66.12 98 HIS A N 1
ATOM 780 C CA . HIS A 1 98 ? 0.884 13.463 -0.039 1.00 66.12 98 HIS A CA 1
ATOM 781 C C . HIS A 1 98 ? -0.395 12.652 -0.200 1.00 66.12 98 HIS A C 1
ATOM 783 O O . HIS A 1 98 ? -0.851 12.359 -1.302 1.00 66.12 98 HIS A O 1
ATOM 789 N N . LEU A 1 99 ? -0.965 12.266 0.934 1.00 66.06 99 LEU A N 1
ATOM 790 C CA . LEU A 1 99 ? -2.150 11.428 0.963 1.00 66.06 99 LEU A CA 1
ATOM 791 C C . LEU A 1 99 ? -3.356 12.195 0.439 1.00 66.06 99 LEU A C 1
ATOM 793 O O . LEU A 1 99 ? -3.790 13.187 1.015 1.00 66.06 99 LEU A O 1
ATOM 797 N N . LEU A 1 100 ? -3.897 11.721 -0.674 1.00 61.41 100 LEU A N 1
ATOM 798 C CA . LEU A 1 100 ? -5.185 12.154 -1.179 1.00 61.41 100 LEU A CA 1
ATOM 799 C C . LEU A 1 100 ? -6.179 11.017 -0.937 1.00 61.41 100 LEU A C 1
ATOM 801 O O . LEU A 1 100 ? -5.850 9.843 -1.112 1.00 61.41 100 LEU A O 1
ATOM 805 N N . CYS A 1 101 ? -7.422 11.354 -0.588 1.00 54.50 101 CYS A N 1
ATOM 806 C CA . CYS A 1 101 ? -8.531 10.401 -0.421 1.00 54.50 101 CYS A CA 1
ATOM 807 C C . CYS A 1 101 ? -8.830 9.564 -1.686 1.00 54.50 101 CYS A C 1
ATOM 809 O O . CYS A 1 101 ? -9.634 8.638 -1.656 1.00 54.50 101 CYS A O 1
ATOM 811 N N . TYR A 1 102 ? -8.144 9.848 -2.793 1.00 62.41 102 TYR A N 1
ATOM 812 C CA . TYR A 1 102 ? -8.292 9.198 -4.089 1.00 62.41 102 TYR A CA 1
ATOM 813 C C . TYR A 1 102 ? -7.638 7.815 -4.171 1.00 62.41 102 TYR A C 1
ATOM 815 O O . TYR A 1 102 ? -7.951 7.066 -5.091 1.00 62.41 102 TYR A O 1
ATOM 823 N N . HIS A 1 103 ? -6.784 7.451 -3.207 1.00 75.56 103 HIS A N 1
ATOM 824 C CA . HIS A 1 103 ? -6.044 6.183 -3.233 1.00 75.56 103 HIS A CA 1
ATOM 825 C C . HIS A 1 103 ? -6.810 5.021 -2.585 1.00 75.56 103 HIS A C 1
ATOM 827 O O . HIS A 1 103 ? -6.276 3.918 -2.467 1.00 75.56 103 HIS A O 1
ATOM 833 N N . VAL A 1 104 ? -8.060 5.238 -2.159 1.00 79.69 104 VAL A N 1
ATOM 834 C CA . VAL A 1 104 ? -8.949 4.180 -1.669 1.00 79.69 104 VAL A CA 1
ATOM 835 C C . VAL A 1 104 ? -10.006 3.853 -2.712 1.00 79.69 104 VAL A C 1
ATOM 837 O O . VAL A 1 104 ? -10.709 4.710 -3.241 1.00 79.69 104 VAL A O 1
ATOM 840 N N . SER A 1 105 ? -10.144 2.563 -2.981 1.00 79.56 105 SER A N 1
ATOM 841 C CA . SER A 1 105 ? -11.102 2.026 -3.936 1.00 79.56 105 SER A CA 1
ATOM 842 C C . SER A 1 105 ? -11.881 0.866 -3.337 1.00 79.56 105 SER A C 1
ATOM 844 O O . SER A 1 105 ? -11.358 0.084 -2.545 1.00 79.56 105 SER A O 1
ATOM 846 N N . ARG A 1 106 ? -13.137 0.715 -3.746 1.00 79.56 106 ARG A N 1
ATOM 847 C CA . ARG A 1 106 ? -13.983 -0.435 -3.438 1.00 79.56 106 ARG A CA 1
ATOM 848 C C . ARG A 1 106 ? -13.843 -1.483 -4.519 1.00 79.56 106 ARG A C 1
ATOM 850 O O . ARG A 1 106 ? -13.984 -1.210 -5.706 1.00 79.56 106 ARG A O 1
ATOM 857 N N . ARG A 1 107 ? -13.596 -2.710 -4.090 1.00 80.62 107 ARG A N 1
ATOM 858 C CA . ARG A 1 107 ? -13.541 -3.881 -4.958 1.00 80.62 107 ARG A CA 1
ATOM 859 C C . ARG A 1 107 ? -14.936 -4.437 -5.212 1.00 80.62 107 ARG A C 1
ATOM 861 O O . ARG A 1 107 ? -15.877 -4.161 -4.475 1.00 80.62 107 ARG A O 1
ATOM 868 N N . ALA A 1 108 ? -15.035 -5.333 -6.190 1.00 72.88 108 ALA A N 1
ATOM 869 C CA . ALA A 1 108 ? -16.272 -6.045 -6.520 1.00 72.88 108 ALA A CA 1
ATOM 870 C C . ALA A 1 108 ? -16.891 -6.849 -5.354 1.00 72.88 108 ALA A C 1
ATOM 872 O O . ALA A 1 108 ? -18.085 -7.125 -5.376 1.00 72.88 108 ALA A O 1
ATOM 873 N N . ASP A 1 109 ? -16.108 -7.221 -4.336 1.00 78.25 109 ASP A N 1
ATOM 874 C CA . ASP A 1 109 ? -16.609 -7.884 -3.122 1.00 78.25 109 ASP A CA 1
ATOM 875 C C . ASP A 1 109 ? -17.124 -6.900 -2.053 1.00 78.25 109 ASP A C 1
ATOM 877 O O . ASP A 1 109 ? -17.461 -7.310 -0.945 1.00 78.25 109 ASP A O 1
ATOM 881 N N . GLY A 1 110 ? -17.172 -5.604 -2.371 1.00 78.75 110 GLY A N 1
ATOM 882 C CA . GLY A 1 110 ? -17.628 -4.534 -1.489 1.00 78.75 110 GLY A CA 1
ATOM 883 C C . GLY A 1 110 ? -16.574 -4.038 -0.498 1.00 78.75 110 GLY A C 1
ATOM 884 O O . GLY A 1 110 ? -16.806 -3.007 0.139 1.00 78.75 110 GLY A O 1
ATOM 885 N N . ASN A 1 111 ? -15.423 -4.711 -0.384 1.00 84.25 111 ASN A N 1
ATOM 886 C CA . ASN A 1 111 ? -14.344 -4.321 0.523 1.00 84.25 111 ASN A CA 1
ATOM 887 C C . ASN A 1 111 ? -13.481 -3.204 -0.074 1.00 84.25 111 ASN A C 1
ATOM 889 O O . ASN A 1 111 ? -13.288 -3.132 -1.289 1.00 84.25 111 ASN A O 1
ATOM 893 N N . LEU A 1 112 ? -12.936 -2.353 0.795 1.00 85.75 112 LEU A N 1
ATOM 894 C CA . LEU A 1 112 ? -12.031 -1.271 0.411 1.00 85.75 112 LEU A CA 1
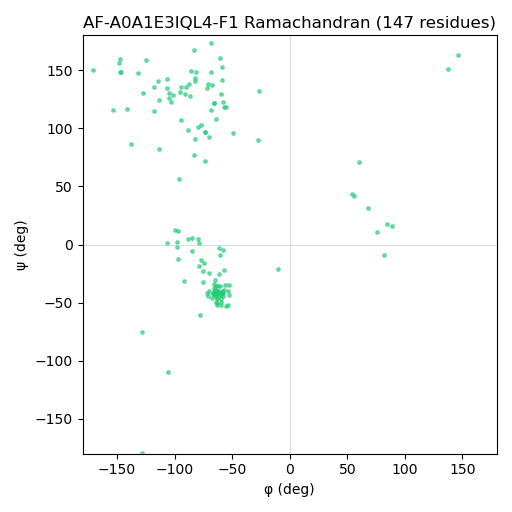ATOM 895 C C . LEU A 1 112 ? -10.580 -1.764 0.314 1.00 85.75 112 LEU A C 1
ATOM 897 O O . LEU A 1 112 ? -10.178 -2.680 1.033 1.00 85.75 112 LEU A O 1
ATOM 901 N N . CYS A 1 113 ? -9.799 -1.151 -0.569 1.00 86.88 113 CYS A N 1
ATOM 902 C CA . CYS A 1 113 ? -8.372 -1.395 -0.742 1.00 86.88 113 CYS A CA 1
ATOM 903 C C . CYS A 1 113 ? -7.626 -0.125 -1.169 1.00 86.88 113 CYS A C 1
ATOM 905 O O . CYS A 1 113 ? -8.229 0.789 -1.729 1.00 86.88 113 CYS A O 1
ATOM 907 N N . LEU A 1 114 ? -6.312 -0.110 -0.948 1.00 87.50 114 LEU A N 1
ATOM 908 C CA . LEU A 1 114 ? -5.397 0.917 -1.441 1.00 87.50 114 LEU A CA 1
ATOM 909 C C . LEU A 1 114 ? -5.000 0.643 -2.894 1.00 87.50 114 LEU A C 1
ATOM 911 O O . LEU A 1 114 ? -4.803 -0.516 -3.273 1.00 87.50 114 LEU A O 1
ATOM 915 N N . VAL A 1 115 ? -4.854 1.704 -3.679 1.00 82.44 115 VAL A N 1
ATOM 916 C CA . VAL A 1 115 ? -4.358 1.710 -5.068 1.00 82.44 115 VAL A CA 1
ATOM 917 C C . VAL A 1 115 ? -3.232 2.734 -5.229 1.00 82.44 115 VAL A C 1
ATOM 919 O O . VAL A 1 115 ? -2.855 3.344 -4.238 1.00 82.44 115 VAL A O 1
ATOM 922 N N . ASP A 1 116 ? -2.679 2.878 -6.434 1.00 79.94 116 ASP A N 1
ATOM 923 C CA . ASP A 1 116 ? -1.680 3.900 -6.798 1.00 79.94 116 ASP A CA 1
ATOM 924 C C . ASP A 1 116 ? -0.378 3.823 -5.978 1.00 79.94 116 ASP A C 1
ATOM 926 O O . ASP A 1 116 ? -0.099 4.625 -5.093 1.00 79.94 116 ASP A O 1
ATOM 930 N N . PHE A 1 117 ? 0.417 2.779 -6.236 1.00 83.12 117 PHE A N 1
ATOM 931 C CA . PHE A 1 117 ? 1.654 2.471 -5.500 1.00 83.12 117 PHE A CA 1
ATOM 932 C C . PHE A 1 117 ? 2.929 2.985 -6.188 1.00 83.12 117 PHE A C 1
ATOM 934 O O . PHE A 1 117 ? 4.025 2.585 -5.800 1.00 83.12 117 PHE A O 1
ATOM 941 N N . GLU A 1 118 ? 2.825 3.834 -7.209 1.00 78.62 118 GLU A N 1
ATOM 942 C CA . GLU A 1 118 ? 3.951 4.321 -8.022 1.00 78.62 118 GLU A CA 1
ATOM 943 C C . GLU A 1 118 ? 5.045 4.996 -7.183 1.00 78.62 118 GLU A C 1
ATOM 945 O O . GLU A 1 118 ? 6.233 4.868 -7.486 1.00 78.62 118 GLU A O 1
ATOM 950 N N . GLU A 1 119 ? 4.648 5.684 -6.112 1.00 82.31 119 GLU A N 1
ATOM 951 C CA . GLU A 1 119 ? 5.553 6.364 -5.179 1.00 82.31 119 GLU A CA 1
ATOM 952 C C . GLU A 1 119 ? 5.852 5.550 -3.912 1.00 82.31 119 GLU A C 1
ATOM 954 O O . GLU A 1 119 ? 6.659 5.963 -3.070 1.00 82.31 119 GLU A O 1
ATOM 959 N N . ALA A 1 120 ? 5.240 4.372 -3.787 1.00 87.31 120 ALA A N 1
ATOM 960 C CA . ALA A 1 120 ? 5.381 3.551 -2.605 1.00 87.31 120 ALA A CA 1
ATOM 961 C C . ALA A 1 120 ? 6.796 2.995 -2.481 1.00 87.31 120 ALA A C 1
ATOM 963 O O . ALA A 1 120 ? 7.484 2.691 -3.461 1.00 87.31 120 ALA A O 1
ATOM 964 N N . ARG A 1 121 ? 7.236 2.810 -1.237 1.00 90.31 121 ARG A N 1
ATOM 965 C CA . ARG A 1 121 ? 8.555 2.247 -0.943 1.00 90.31 121 ARG A CA 1
ATOM 966 C C . ARG A 1 121 ? 8.548 1.404 0.315 1.00 90.31 121 ARG A C 1
ATOM 968 O O . ARG A 1 121 ? 7.836 1.684 1.275 1.00 90.31 121 ARG A O 1
ATOM 975 N N . PHE A 1 122 ? 9.400 0.387 0.324 1.00 92.81 122 PHE A N 1
ATOM 976 C CA . PHE A 1 122 ? 9.733 -0.318 1.553 1.00 92.81 122 PHE A CA 1
ATOM 977 C C . PHE A 1 122 ? 10.599 0.570 2.450 1.00 92.81 122 PHE A C 1
ATOM 979 O O . PHE A 1 122 ? 11.539 1.213 1.975 1.00 92.81 122 PHE A O 1
ATOM 986 N N . VAL A 1 123 ? 10.306 0.554 3.745 1.00 93.50 123 VAL A N 1
ATOM 987 C CA . VAL A 1 123 ? 11.022 1.317 4.762 1.00 93.50 123 VAL A CA 1
ATOM 988 C C . VAL A 1 123 ? 11.665 0.347 5.751 1.00 93.50 123 VAL A C 1
ATOM 990 O O . VAL A 1 123 ? 10.955 -0.370 6.462 1.00 93.50 123 VAL A O 1
ATOM 993 N N . PRO A 1 124 ? 13.003 0.293 5.834 1.00 92.69 124 PRO A N 1
ATOM 994 C CA . PRO A 1 124 ? 13.677 -0.561 6.802 1.00 92.69 124 PRO A CA 1
ATOM 995 C C . PRO A 1 124 ? 13.271 -0.229 8.250 1.00 92.69 124 PRO A C 1
ATOM 997 O O . PRO A 1 124 ? 12.917 0.913 8.541 1.00 92.69 124 PRO A O 1
ATOM 1000 N N . PRO A 1 125 ? 13.333 -1.200 9.178 1.00 93.38 125 PRO A N 1
ATOM 1001 C CA . PRO A 1 125 ? 13.220 -0.911 10.604 1.00 93.38 125 PRO A CA 1
ATOM 1002 C C . PRO A 1 125 ? 14.313 0.063 11.066 1.00 93.38 125 PRO A C 1
ATOM 1004 O O . PRO A 1 125 ? 15.465 -0.065 10.647 1.00 93.38 125 PRO A O 1
ATOM 1007 N N . GLY A 1 126 ? 13.962 0.985 11.960 1.00 95.19 126 GLY A N 1
ATOM 1008 C CA . GLY A 1 126 ? 14.864 2.005 12.497 1.00 95.19 126 GLY A CA 1
ATOM 1009 C C . GLY A 1 126 ? 14.123 3.310 12.769 1.00 95.19 126 GLY A C 1
ATOM 1010 O O . GLY A 1 126 ? 13.036 3.505 12.239 1.00 95.19 126 GLY A O 1
ATOM 1011 N N . GLU A 1 127 ? 14.728 4.195 13.563 1.00 95.19 127 GLU A N 1
ATOM 1012 C CA . GLU A 1 127 ? 14.121 5.459 14.013 1.00 95.19 127 GLU A CA 1
ATOM 1013 C C . GLU A 1 127 ? 13.610 6.308 12.842 1.00 95.19 127 GLU A C 1
ATOM 1015 O O . GLU A 1 127 ? 12.420 6.601 12.791 1.00 95.19 127 GLU A O 1
ATOM 1020 N N . ASP A 1 128 ? 14.457 6.570 11.840 1.00 93.56 128 ASP A N 1
ATOM 1021 C CA . ASP A 1 128 ? 14.073 7.314 10.631 1.00 93.56 128 ASP A CA 1
ATOM 1022 C C . ASP A 1 128 ? 12.889 6.663 9.902 1.00 93.56 128 ASP A C 1
ATOM 1024 O O . ASP A 1 128 ? 12.000 7.334 9.388 1.00 93.56 128 ASP A O 1
ATOM 1028 N N . GLY A 1 129 ? 12.880 5.329 9.847 1.00 92.50 129 GLY A N 1
ATOM 1029 C CA . GLY A 1 129 ? 11.844 4.575 9.161 1.00 92.50 129 GLY A CA 1
ATOM 1030 C C . GLY A 1 129 ? 10.529 4.514 9.931 1.00 92.50 129 GLY A C 1
ATOM 1031 O O . GLY A 1 129 ? 9.465 4.439 9.324 1.00 92.50 129 GLY A O 1
ATOM 1032 N N . ASP A 1 130 ? 10.592 4.503 11.259 1.00 95.25 130 ASP A N 1
ATOM 1033 C CA . ASP A 1 130 ? 9.424 4.578 12.132 1.00 95.25 130 ASP A CA 1
ATOM 1034 C C . ASP A 1 130 ? 8.825 5.993 12.094 1.00 95.25 130 ASP A C 1
ATOM 1036 O O . ASP A 1 130 ? 7.611 6.130 11.945 1.00 95.25 130 ASP A O 1
ATOM 1040 N N . GLU A 1 131 ? 9.665 7.033 12.108 1.00 94.50 131 GLU A N 1
ATOM 1041 C CA . GLU A 1 131 ? 9.243 8.430 11.958 1.00 94.50 131 GLU A CA 1
ATOM 1042 C C . GLU A 1 131 ? 8.544 8.672 10.613 1.00 94.50 131 GLU A C 1
ATOM 1044 O O . GLU A 1 131 ? 7.487 9.301 10.567 1.00 94.50 131 GLU A O 1
ATOM 1049 N N . ASP A 1 132 ? 9.092 8.129 9.528 1.00 93.25 132 ASP A N 1
ATOM 1050 C CA . ASP A 1 132 ? 8.528 8.214 8.180 1.00 93.25 132 ASP A CA 1
ATOM 1051 C C . ASP A 1 132 ? 7.097 7.624 8.104 1.00 93.25 132 ASP A C 1
ATOM 1053 O O . ASP A 1 132 ? 6.195 8.240 7.528 1.00 93.25 132 ASP A O 1
ATOM 1057 N N . LEU A 1 133 ? 6.863 6.453 8.715 1.00 93.69 133 LEU A N 1
ATOM 1058 C CA . LEU A 1 133 ? 5.535 5.816 8.764 1.00 93.69 133 LEU A CA 1
ATOM 1059 C C . LEU A 1 133 ? 4.566 6.593 9.668 1.00 93.69 133 LEU A C 1
ATOM 1061 O O . LEU A 1 133 ? 3.391 6.764 9.332 1.00 93.69 133 LEU A O 1
ATOM 1065 N N . GLU A 1 134 ? 5.048 7.092 10.809 1.00 93.06 134 GLU A N 1
ATOM 1066 C CA . GLU A 1 134 ? 4.249 7.938 11.695 1.00 93.06 134 GLU A CA 1
ATOM 1067 C C . GLU A 1 134 ? 3.837 9.248 11.022 1.00 93.06 134 GLU A C 1
ATOM 1069 O O . GLU A 1 134 ? 2.701 9.691 11.195 1.00 93.06 134 GLU A O 1
ATOM 1074 N N . MET A 1 135 ? 4.738 9.865 10.256 1.00 92.00 135 MET A N 1
ATOM 1075 C CA . MET A 1 135 ? 4.467 11.099 9.524 1.00 92.00 135 MET A CA 1
ATOM 1076 C C . MET A 1 135 ? 3.375 10.884 8.479 1.00 92.00 135 MET A C 1
ATOM 1078 O O . MET A 1 135 ? 2.411 11.642 8.461 1.00 92.00 135 MET A O 1
ATOM 1082 N N . GLU A 1 136 ? 3.458 9.805 7.696 1.00 91.56 136 GLU A N 1
ATOM 1083 C CA . GLU A 1 136 ? 2.403 9.440 6.745 1.00 91.56 136 GLU A CA 1
ATOM 1084 C C . GLU A 1 136 ? 1.050 9.236 7.448 1.00 91.56 136 GLU A C 1
ATOM 1086 O O . GLU A 1 136 ? 0.019 9.720 6.985 1.00 91.56 136 GLU A O 1
ATOM 1091 N N . MET A 1 137 ? 1.033 8.578 8.612 1.00 90.00 137 MET A N 1
ATOM 1092 C CA . MET A 1 137 ? -0.206 8.401 9.373 1.00 90.00 137 MET A CA 1
ATOM 1093 C C . MET A 1 137 ? -0.773 9.735 9.891 1.00 90.00 137 MET A C 1
ATOM 1095 O O . MET A 1 137 ? -1.991 9.919 9.897 1.00 90.00 137 MET A O 1
ATOM 1099 N N . ARG A 1 138 ? 0.080 10.675 10.316 1.00 89.44 138 ARG A N 1
ATOM 1100 C CA . ARG A 1 138 ? -0.354 12.018 10.740 1.00 89.44 138 ARG A CA 1
ATOM 1101 C C . ARG A 1 138 ? -0.908 12.820 9.564 1.00 89.44 138 ARG A C 1
ATOM 1103 O O . ARG A 1 138 ? -1.969 13.423 9.704 1.00 89.44 138 ARG A O 1
ATOM 1110 N N . ASP A 1 139 ? -0.252 12.765 8.407 1.00 87.06 139 ASP A N 1
ATOM 1111 C CA . ASP A 1 139 ? -0.714 13.421 7.179 1.00 87.06 139 ASP A CA 1
ATOM 1112 C C . ASP A 1 139 ? -2.075 12.853 6.726 1.00 87.06 139 ASP A C 1
ATOM 1114 O O . ASP A 1 139 ? -2.953 13.601 6.279 1.00 87.06 139 ASP A O 1
ATOM 1118 N N . LEU A 1 140 ? -2.306 11.546 6.921 1.00 86.31 140 LEU A N 1
ATOM 1119 C CA . LEU A 1 140 ? -3.599 10.903 6.656 1.00 86.31 140 LEU A CA 1
ATOM 1120 C C . LEU A 1 140 ? -4.678 11.476 7.569 1.00 86.31 140 LEU A C 1
ATOM 1122 O O . LEU A 1 140 ? -5.752 11.862 7.118 1.00 86.31 140 LEU A O 1
ATOM 1126 N N . GLU A 1 141 ? -4.406 11.497 8.872 1.00 86.12 141 GLU A N 1
ATOM 1127 C CA . GLU A 1 141 ? -5.356 11.962 9.880 1.00 86.12 141 GLU A CA 1
ATOM 1128 C C . GLU A 1 141 ? -5.680 13.450 9.699 1.00 86.12 141 GLU A C 1
ATOM 1130 O O . GLU A 1 141 ? -6.841 13.836 9.848 1.00 86.12 141 GLU A O 1
ATOM 1135 N N . SER A 1 142 ? -4.695 14.251 9.286 1.00 85.69 142 SER A N 1
ATOM 1136 C CA . SER A 1 142 ? -4.877 15.641 8.862 1.00 85.69 142 SER A CA 1
ATOM 1137 C C . SER A 1 142 ? -5.818 15.763 7.667 1.00 85.69 142 SER A C 1
ATOM 1139 O O . SER A 1 142 ? -6.831 16.461 7.739 1.00 85.69 142 SER A O 1
ATOM 1141 N N . THR A 1 143 ? -5.557 14.999 6.604 1.00 81.06 143 THR A N 1
ATOM 1142 C CA . THR A 1 143 ? -6.375 14.986 5.379 1.00 81.06 143 THR A CA 1
ATOM 1143 C C . THR A 1 143 ? -7.819 14.564 5.656 1.00 81.06 143 THR A C 1
ATOM 1145 O O . THR A 1 143 ? -8.754 15.115 5.079 1.00 81.06 143 THR A O 1
ATOM 1148 N N . LEU A 1 144 ? -8.019 13.630 6.588 1.00 79.25 144 LEU A N 1
ATOM 1149 C CA . LEU A 1 144 ? -9.338 13.168 7.029 1.00 79.25 144 LEU A CA 1
ATOM 1150 C C . LEU A 1 144 ? -10.026 14.122 8.028 1.00 79.25 144 LEU A C 1
ATOM 1152 O O . LEU A 1 144 ? -11.117 13.813 8.514 1.00 79.25 144 LEU A O 1
ATOM 1156 N N . GLY A 1 145 ? -9.407 15.257 8.375 1.00 78.94 145 GLY A N 1
ATOM 1157 C CA . GLY A 1 145 ? -9.964 16.247 9.300 1.00 78.94 145 GLY A CA 1
ATOM 1158 C C . GLY A 1 145 ? -10.066 15.758 10.749 1.00 78.94 145 GLY A C 1
ATOM 1159 O O . GLY A 1 145 ? -10.992 16.140 11.468 1.00 78.94 145 GLY A O 1
ATOM 1160 N N . LEU A 1 146 ? -9.154 14.882 11.179 1.00 72.88 146 LEU A N 1
ATOM 1161 C CA . LEU A 1 146 ? -9.131 14.293 12.525 1.00 72.88 146 LEU A CA 1
ATOM 1162 C C . LEU A 1 146 ? -8.175 14.994 13.494 1.00 72.88 146 LEU A C 1
ATOM 1164 O O . LEU A 1 146 ? -8.063 14.567 14.644 1.00 72.88 146 LEU A O 1
ATOM 1168 N N . GLU A 1 147 ? -7.509 16.067 13.069 1.00 64.06 147 GLU A N 1
ATOM 1169 C CA . GLU A 1 147 ? -6.644 16.853 13.949 1.00 64.06 147 GLU A CA 1
ATOM 1170 C C . GLU A 1 147 ? -7.425 17.375 15.167 1.00 64.06 147 GLU A C 1
ATOM 1172 O O . GLU A 1 147 ? -8.391 18.130 15.046 1.00 64.06 147 GLU A O 1
ATOM 1177 N N . GLY A 1 148 ? -6.999 16.961 16.365 1.00 53.38 148 GLY A N 1
ATOM 1178 C CA . GLY A 1 148 ? -7.557 17.427 17.638 1.00 53.38 148 GLY A CA 1
ATOM 1179 C C . GLY A 1 148 ? -8.748 16.633 18.195 1.00 53.38 148 GLY A C 1
ATOM 1180 O O . GLY A 1 148 ? -9.421 17.147 19.091 1.00 53.38 148 GLY A O 1
ATOM 1181 N N . ARG A 1 149 ? -9.015 15.414 17.701 1.00 47.78 149 ARG A N 1
ATOM 1182 C CA . ARG A 1 149 ? -10.005 14.479 18.274 1.00 47.78 149 ARG A CA 1
ATOM 1183 C C . ARG A 1 149 ? -9.388 13.320 19.047 1.00 47.78 149 ARG A C 1
ATOM 1185 O O . ARG A 1 149 ? -8.407 12.728 18.551 1.00 47.78 149 ARG A O 1
#

Foldseek 3Di:
DDQPFDADPVRDTDGPDPVLVVVLLVQVQCCCVPLCVVVDPPAADHDPDDPPDDPDPDPDPDDDDPPPFPWDQDAAPLVLLLVSLVVSCVSQKDQDLQDDSRQWTAGPVRHIYGHDRSVMDHFDDDDVSVVSSVNSSVNSCVNSVNPPD

Secondary structure (DSSP, 8-state):
-----EEPTTSPEE-SSHHHHHHHHHHHHHHHHTTTGGGBTTTB-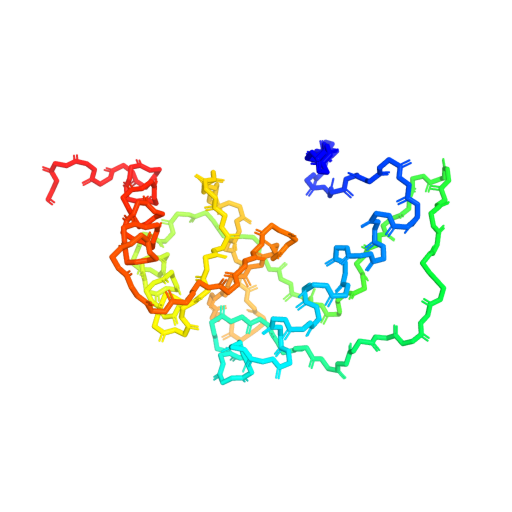-------------SS------S---EEE----HHHHHHHHHHHHTTTEE--SS--GGGEEEETTS-EEE---TT-EE--SSHHHHHHHHHHHHHHHHHTT-TT-

Nearest PDB structures (foldseek):
  7nj0-assembly1_B  TM=5.900E-01  e=2.733E-02  Homo sapiens
  6fdn-assembly1_B  TM=6.089E-01  e=2.301E-01  Homo sapiens
  6fdo-assembly2_B  TM=5.597E-01  e=2.599E-01  Homo sapiens
  7vbt-assembly1_B  TM=5.272E-01  e=2.446E-01  Homo sapiens
  6hk6-assembly4_G  TM=5.394E-01  e=5.736E-01  Homo sapiens

Mean predicted aligned error: 9.89 Å

Solvent-accessible surface area (backbone atoms only — not comparable to full-atom values): 9173 Å² total; per-residue (Å²): 132,80,83,73,68,46,62,48,101,84,69,47,80,41,64,95,41,69,68,59,46,49,54,37,49,53,51,37,49,50,42,49,71,46,64,38,47,88,33,42,71,55,41,28,68,64,83,90,63,83,77,92,66,84,83,71,90,62,99,58,98,66,92,79,73,96,57,102,68,71,64,45,82,47,80,81,54,63,70,58,49,56,52,44,53,51,59,38,44,75,49,32,38,46,56,54,86,77,63,56,70,80,37,36,29,27,39,84,86,71,48,59,25,50,54,81,48,73,71,36,43,82,44,64,90,51,70,73,38,51,50,53,48,51,49,39,52,50,46,43,37,49,69,69,69,47,74,94,114

Radius of gyration: 15.65 Å; Cα contacts (8 Å, |Δi|>4): 163; chains: 1; bounding box: 34×29×47 Å